Protein AF-A0A9Q7HVV7-F1 (afdb_monomer_lite)

pLDDT: mean 87.65, std 9.01, range [51.31, 94.81]

Sequence (57 aa):
MKLFNSLVDSGNTVIIIEHNLDVIKQADWIIDIGPEGGKNGGKVVFQGTPKEMITTS

Structure (mmCIF, N/CA/C/O backbone):
data_AF-A0A9Q7HVV7-F1
#
_entry.id   AF-A0A9Q7HVV7-F1
#
loop_
_atom_site.group_PDB
_atom_site.id
_atom_site.type_symbol
_atom_site.label_atom_id
_atom_site.label_alt_id
_atom_site.label_comp_id
_atom_site.label_asym_id
_atom_site.label_entity_id
_atom_site.label_seq_id
_atom_site.pdbx_PDB_ins_code
_atom_site.Cartn_x
_atom_site.Cartn_y
_atom_site.Cartn_z
_atom_site.occupancy
_atom_site.B_iso_or_equiv
_atom_site.auth_seq_id
_atom_site.auth_comp_id
_atom_site.auth_asym_id
_atom_site.auth_atom_id
_atom_site.pdbx_PDB_model_num
ATOM 1 N N . MET A 1 1 ? -1.948 -4.856 12.321 1.00 61.09 1 MET A N 1
ATOM 2 C CA . MET A 1 1 ? -0.622 -4.422 12.827 1.00 61.09 1 MET A CA 1
ATOM 3 C C . MET A 1 1 ? -0.783 -3.235 13.774 1.00 61.09 1 MET A C 1
ATOM 5 O O . MET A 1 1 ? -1.314 -2.227 13.345 1.00 61.09 1 MET A O 1
ATOM 9 N N . LYS A 1 2 ? -0.351 -3.298 15.043 1.00 65.88 2 LYS A N 1
ATOM 10 C CA . LYS A 1 2 ? -0.646 -2.208 16.006 1.00 65.88 2 LYS A CA 1
ATOM 11 C C . LYS A 1 2 ? 0.062 -0.870 15.722 1.00 65.88 2 LYS A C 1
ATOM 13 O O . LYS A 1 2 ? -0.494 0.160 16.071 1.00 65.88 2 LYS A O 1
ATOM 18 N N . LEU A 1 3 ? 1.245 -0.877 15.097 1.00 71.69 3 LEU A N 1
ATOM 19 C CA . LEU A 1 3 ? 2.055 0.339 14.920 1.00 71.69 3 LEU A CA 1
ATOM 20 C C . LEU A 1 3 ? 1.487 1.306 13.867 1.00 71.69 3 LEU A C 1
ATOM 22 O O . LEU A 1 3 ? 1.383 2.501 14.126 1.00 71.69 3 LEU A O 1
ATOM 26 N N . PHE A 1 4 ? 1.109 0.804 12.687 1.00 82.75 4 PHE A N 1
ATOM 27 C CA . PHE A 1 4 ? 0.556 1.662 11.633 1.00 82.75 4 PHE A CA 1
ATOM 28 C C . PHE A 1 4 ? -0.864 2.111 11.967 1.00 82.75 4 PHE A C 1
ATOM 30 O O . PHE A 1 4 ? -1.186 3.282 11.785 1.00 82.75 4 PHE A O 1
ATOM 37 N N . ASN A 1 5 ? -1.659 1.223 12.569 1.00 83.38 5 ASN A N 1
ATOM 38 C CA . ASN A 1 5 ? -3.025 1.536 12.971 1.00 83.38 5 ASN A CA 1
ATOM 39 C C . ASN A 1 5 ? -3.067 2.721 13.942 1.00 83.38 5 ASN A C 1
ATOM 41 O O . ASN A 1 5 ? -3.816 3.650 13.695 1.00 83.38 5 ASN A O 1
ATOM 45 N N . SER A 1 6 ? -2.196 2.786 14.959 1.00 87.00 6 SER A N 1
ATOM 46 C CA . SER A 1 6 ? -2.206 3.930 15.888 1.00 87.00 6 SER A CA 1
ATOM 47 C C . SER A 1 6 ? -1.899 5.276 15.222 1.00 87.00 6 SER A C 1
ATOM 49 O O . SER A 1 6 ? -2.403 6.308 15.663 1.00 87.00 6 SER A O 1
ATOM 51 N N . LEU A 1 7 ? -1.069 5.285 14.172 1.00 87.12 7 LEU A N 1
ATOM 52 C CA . LEU A 1 7 ? -0.756 6.508 13.428 1.00 87.12 7 LEU A CA 1
ATOM 53 C C . LEU A 1 7 ? -1.960 6.952 12.596 1.00 87.12 7 LEU A C 1
ATOM 55 O O . LEU A 1 7 ? -2.300 8.136 12.615 1.00 87.12 7 LEU A O 1
ATOM 59 N N . VAL A 1 8 ? -2.620 6.002 11.933 1.00 89.12 8 VAL A N 1
ATOM 60 C CA . VAL A 1 8 ? -3.834 6.244 11.143 1.00 89.12 8 VAL A CA 1
ATOM 61 C C . VAL A 1 8 ? -5.002 6.668 12.037 1.00 89.12 8 VAL A C 1
ATOM 63 O O . VAL A 1 8 ? -5.636 7.681 11.762 1.00 89.12 8 VAL A O 1
ATOM 66 N N . ASP A 1 9 ? -5.214 5.982 13.163 1.00 90.12 9 ASP A N 1
ATOM 67 C CA . ASP A 1 9 ? -6.241 6.297 14.169 1.00 90.12 9 ASP A CA 1
ATOM 68 C C . ASP A 1 9 ? -6.058 7.706 14.761 1.00 90.12 9 ASP A C 1
ATOM 70 O O . ASP A 1 9 ? -7.021 8.344 15.182 1.00 90.12 9 ASP A O 1
ATOM 74 N N . SER A 1 10 ? -4.826 8.226 14.755 1.00 93.31 10 SER A N 1
ATOM 75 C CA . SER A 1 10 ? -4.515 9.604 15.163 1.00 93.31 10 SER A CA 1
ATOM 76 C C . SER A 1 10 ? -4.753 10.643 14.053 1.00 93.31 10 SER A C 1
ATOM 78 O O . SER A 1 10 ? -4.392 11.806 14.220 1.00 93.31 10 SER A O 1
ATOM 80 N N . GLY A 1 11 ? -5.329 10.245 12.914 1.00 93.75 11 GLY A N 1
ATOM 81 C CA . GLY A 1 11 ? -5.627 11.111 11.770 1.00 93.75 11 GLY A CA 1
ATOM 82 C C . GLY A 1 11 ? -4.476 11.292 10.776 1.00 93.75 11 GLY A C 1
ATOM 83 O O . GLY A 1 11 ? -4.578 12.134 9.884 1.00 93.75 11 GLY A O 1
ATOM 84 N N . ASN A 1 12 ? -3.377 10.539 10.903 1.00 93.31 12 ASN A N 1
ATOM 85 C CA . ASN A 1 12 ? -2.255 10.646 9.969 1.00 93.31 12 ASN A CA 1
ATOM 86 C C . ASN A 1 12 ? -2.475 9.782 8.724 1.00 93.31 12 ASN A C 1
ATOM 88 O O . ASN A 1 12 ? -3.022 8.686 8.792 1.00 93.31 12 ASN A O 1
ATOM 92 N N . THR A 1 13 ? -1.951 10.235 7.585 1.00 93.31 13 THR A N 1
ATOM 93 C CA . THR A 1 13 ? -1.790 9.381 6.400 1.00 93.31 13 THR A CA 1
ATOM 94 C C . THR A 1 13 ? -0.409 8.736 6.432 1.00 93.31 13 THR A C 1
ATOM 96 O O . THR A 1 13 ? 0.597 9.435 6.553 1.00 93.31 13 THR A O 1
ATOM 99 N N . VAL A 1 14 ? -0.352 7.410 6.316 1.00 91.81 14 VAL A N 1
ATOM 100 C CA . VAL A 1 14 ? 0.902 6.648 6.306 1.00 91.81 14 VAL A CA 1
ATOM 101 C C . VAL A 1 14 ? 1.102 6.051 4.917 1.00 91.81 14 VAL A C 1
ATOM 103 O O . VAL A 1 14 ? 0.251 5.312 4.432 1.00 91.81 14 VAL A O 1
ATOM 106 N N . ILE A 1 15 ? 2.231 6.368 4.283 1.00 93.00 15 ILE A N 1
ATOM 107 C CA . ILE A 1 15 ? 2.632 5.802 2.989 1.00 93.00 15 ILE A CA 1
ATOM 108 C C . ILE A 1 15 ? 3.831 4.888 3.230 1.00 93.00 15 ILE A C 1
ATOM 110 O O . ILE A 1 15 ? 4.803 5.298 3.864 1.00 93.00 15 ILE A O 1
ATOM 114 N N . ILE A 1 16 ? 3.756 3.653 2.736 1.00 91.69 16 ILE A N 1
ATOM 115 C CA . ILE A 1 16 ? 4.768 2.614 2.956 1.00 91.69 16 ILE A CA 1
ATOM 116 C C . ILE A 1 16 ? 5.120 1.979 1.611 1.00 91.69 16 ILE A C 1
ATOM 118 O O . ILE A 1 16 ? 4.233 1.687 0.813 1.00 91.69 16 ILE A O 1
ATOM 122 N N . ILE A 1 17 ? 6.413 1.750 1.378 1.00 92.75 17 ILE A N 1
ATOM 123 C CA . ILE A 1 17 ? 6.909 0.919 0.277 1.00 92.75 17 ILE A CA 1
ATOM 124 C C . ILE A 1 17 ? 7.243 -0.441 0.878 1.00 92.75 17 ILE A C 1
ATOM 126 O O . ILE A 1 17 ? 8.122 -0.529 1.733 1.00 92.75 17 ILE A O 1
ATOM 130 N N . GLU A 1 18 ? 6.534 -1.484 0.461 1.00 90.50 18 GLU A N 1
ATOM 131 C CA . GLU A 1 18 ? 6.630 -2.810 1.068 1.00 90.50 18 GLU A CA 1
ATOM 132 C C . GLU A 1 18 ? 6.471 -3.903 0.008 1.00 90.50 18 GLU A C 1
ATOM 134 O O . GLU A 1 18 ? 5.813 -3.701 -1.009 1.00 90.50 18 GLU A O 1
ATOM 139 N N . HIS A 1 19 ? 7.079 -5.062 0.251 1.00 89.75 19 HIS A N 1
ATOM 140 C CA . HIS A 1 19 ? 6.969 -6.253 -0.598 1.00 89.75 19 HIS A CA 1
ATOM 141 C C . HIS A 1 19 ? 6.344 -7.440 0.152 1.00 89.75 19 HIS A C 1
ATOM 143 O O . HIS A 1 19 ? 5.976 -8.442 -0.460 1.00 89.75 19 HIS A O 1
ATOM 149 N N . ASN A 1 20 ? 6.195 -7.346 1.478 1.00 89.94 20 ASN A N 1
ATOM 150 C CA . ASN A 1 20 ? 5.498 -8.346 2.271 1.00 89.94 20 ASN A CA 1
ATOM 151 C C . ASN A 1 20 ? 3.976 -8.297 2.035 1.00 89.94 20 ASN A C 1
ATOM 153 O O . ASN A 1 20 ? 3.280 -7.376 2.473 1.00 89.94 20 ASN A O 1
ATOM 157 N N . LEU A 1 21 ? 3.449 -9.351 1.407 1.00 87.31 21 LEU A N 1
ATOM 158 C CA . LEU A 1 21 ? 2.024 -9.499 1.107 1.00 87.31 21 LEU A CA 1
ATOM 159 C C . LEU A 1 21 ? 1.120 -9.424 2.345 1.00 87.31 21 LEU A C 1
ATOM 161 O O . LEU A 1 21 ? -0.011 -8.963 2.230 1.00 87.31 21 LEU A O 1
ATOM 165 N N . ASP A 1 22 ? 1.577 -9.849 3.522 1.00 87.56 22 ASP A N 1
ATOM 166 C CA . ASP A 1 22 ? 0.755 -9.805 4.736 1.00 87.56 22 ASP A CA 1
ATOM 167 C C . ASP A 1 22 ? 0.553 -8.375 5.244 1.00 87.56 22 ASP A C 1
ATOM 169 O O . ASP A 1 22 ? -0.478 -8.078 5.849 1.00 87.56 22 ASP A O 1
ATOM 173 N N . VAL A 1 23 ? 1.499 -7.475 4.960 1.00 87.25 23 VAL A N 1
ATOM 174 C CA . VAL A 1 23 ? 1.353 -6.038 5.225 1.00 87.25 23 VAL A CA 1
ATOM 175 C C . VAL A 1 23 ? 0.450 -5.408 4.168 1.00 87.25 23 VAL A C 1
ATOM 177 O O . VAL A 1 23 ? -0.497 -4.707 4.513 1.00 87.25 23 VAL A O 1
ATOM 180 N N . ILE A 1 24 ? 0.685 -5.722 2.891 1.00 89.94 24 ILE A N 1
ATOM 181 C CA . ILE A 1 24 ? -0.078 -5.179 1.756 1.00 89.94 24 ILE A CA 1
ATOM 182 C C . ILE A 1 24 ? -1.572 -5.521 1.868 1.00 89.94 24 ILE A C 1
ATOM 184 O O . ILE A 1 24 ? -2.420 -4.656 1.675 1.00 89.94 24 ILE A O 1
ATOM 188 N N . LYS A 1 25 ? -1.913 -6.758 2.255 1.00 87.88 25 LYS A N 1
ATOM 189 C CA . LYS A 1 25 ? -3.307 -7.200 2.463 1.00 87.88 25 LYS A CA 1
ATOM 190 C C . LYS A 1 25 ? -4.054 -6.415 3.545 1.00 87.88 25 LYS A C 1
ATOM 192 O O . LYS A 1 25 ? -5.280 -6.434 3.551 1.00 87.88 25 LYS A O 1
ATOM 197 N N . GLN A 1 26 ? -3.336 -5.797 4.483 1.00 88.94 26 GLN A N 1
ATOM 198 C CA . GLN A 1 26 ? -3.917 -5.005 5.570 1.00 88.94 26 GLN A CA 1
ATOM 199 C C . GLN A 1 26 ? -4.067 -3.519 5.211 1.00 88.94 26 GLN A C 1
ATOM 201 O O . GLN A 1 26 ? -4.638 -2.784 6.010 1.00 88.94 26 GLN A O 1
ATOM 206 N N . ALA A 1 27 ? -3.546 -3.065 4.067 1.00 91.19 27 ALA A N 1
ATOM 207 C CA . ALA A 1 27 ? -3.627 -1.668 3.658 1.00 91.19 27 ALA A CA 1
ATOM 208 C C . ALA A 1 27 ? -5.036 -1.299 3.171 1.00 91.19 27 ALA A C 1
ATOM 210 O O . ALA A 1 27 ? -5.713 -2.102 2.536 1.00 91.19 27 ALA A O 1
ATOM 211 N N . ASP A 1 28 ? -5.450 -0.054 3.395 1.00 92.38 28 ASP A N 1
ATOM 212 C CA . ASP A 1 28 ? -6.716 0.457 2.854 1.00 92.38 28 ASP A CA 1
ATOM 213 C C . ASP A 1 28 ? -6.634 0.712 1.338 1.00 92.38 28 ASP A C 1
ATOM 215 O O . ASP A 1 28 ? -7.628 0.603 0.618 1.00 92.38 28 ASP A O 1
ATOM 219 N N . TRP A 1 29 ? -5.432 1.025 0.845 1.00 94.75 29 TRP A N 1
ATOM 220 C CA . TRP A 1 29 ? -5.157 1.336 -0.554 1.00 94.75 29 TRP A CA 1
ATOM 221 C C . TRP A 1 29 ? -3.787 0.807 -0.980 1.00 94.75 29 TRP A C 1
ATOM 223 O O . TRP A 1 29 ? -2.819 0.882 -0.223 1.00 94.75 29 TRP A O 1
ATOM 233 N N . ILE A 1 30 ? -3.698 0.303 -2.209 1.00 94.75 30 ILE A N 1
ATOM 234 C CA . ILE A 1 30 ? -2.484 -0.241 -2.817 1.00 94.75 30 ILE A CA 1
ATOM 235 C C . ILE A 1 30 ? -2.208 0.511 -4.116 1.00 94.75 30 ILE A C 1
ATOM 237 O O . ILE A 1 30 ? -3.118 0.778 -4.901 1.00 94.75 30 ILE A O 1
ATOM 241 N N . ILE A 1 31 ? -0.934 0.817 -4.352 1.00 94.69 31 ILE A N 1
ATOM 242 C CA . ILE A 1 31 ? -0.418 1.276 -5.640 1.00 94.69 31 ILE A CA 1
ATOM 243 C C . ILE A 1 31 ? 0.703 0.314 -6.026 1.00 94.69 31 ILE A C 1
ATOM 245 O O . ILE A 1 31 ? 1.719 0.252 -5.337 1.00 94.69 31 ILE A O 1
ATOM 249 N N . ASP A 1 32 ? 0.5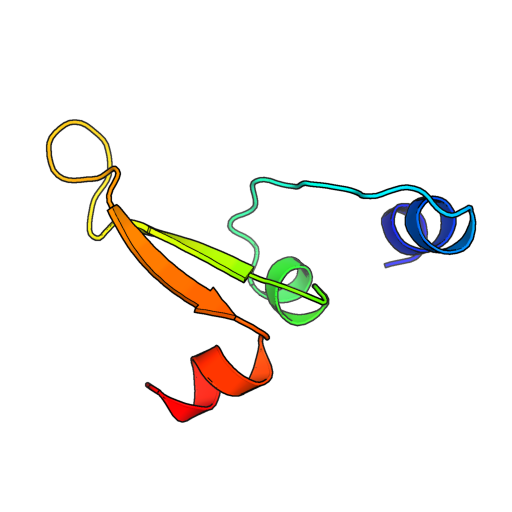04 -0.438 -7.105 1.00 92.88 32 ASP A N 1
ATOM 250 C CA . ASP A 1 32 ? 1.504 -1.361 -7.633 1.00 92.88 32 ASP A CA 1
ATOM 251 C C . ASP A 1 32 ? 2.304 -0.698 -8.756 1.00 92.88 32 ASP A C 1
ATOM 253 O O . ASP A 1 32 ? 1.736 -0.105 -9.682 1.00 92.88 32 ASP A O 1
ATOM 257 N N . ILE A 1 33 ? 3.629 -0.800 -8.666 1.00 93.00 33 ILE A N 1
ATOM 258 C CA . ILE A 1 33 ? 4.573 -0.156 -9.575 1.00 93.00 33 ILE A CA 1
ATOM 259 C C . ILE A 1 33 ? 5.398 -1.231 -10.275 1.00 93.00 33 ILE A C 1
ATOM 261 O O . ILE A 1 33 ? 6.115 -1.997 -9.639 1.00 93.00 33 ILE A O 1
ATOM 265 N N . GLY A 1 34 ? 5.357 -1.235 -11.604 1.00 91.31 34 GLY A N 1
ATOM 266 C CA . GLY A 1 34 ? 6.008 -2.259 -12.418 1.00 91.31 34 GLY A CA 1
ATOM 267 C C . GLY A 1 34 ? 5.906 -1.957 -13.915 1.00 91.31 34 GLY A C 1
ATOM 268 O O . GLY A 1 34 ? 5.891 -0.778 -14.294 1.00 91.31 34 GLY A O 1
ATOM 269 N N . PRO A 1 35 ? 5.856 -2.980 -14.793 1.00 86.25 35 PRO A N 1
ATOM 270 C CA . PRO A 1 35 ? 5.874 -4.427 -14.507 1.00 86.25 35 PRO A CA 1
ATOM 271 C C . PRO A 1 35 ? 7.257 -4.973 -14.111 1.00 86.25 35 PRO A C 1
ATOM 273 O O . PRO A 1 35 ? 7.348 -6.050 -13.534 1.00 86.25 35 PRO A O 1
ATOM 276 N N . GLU A 1 36 ? 8.329 -4.231 -14.396 1.00 88.50 36 GLU A N 1
ATOM 277 C CA . GLU A 1 36 ? 9.699 -4.569 -13.994 1.00 88.50 36 GLU A CA 1
ATOM 278 C C . GLU A 1 36 ? 10.319 -3.472 -13.115 1.00 88.50 36 GLU A C 1
ATOM 280 O O . GLU A 1 36 ? 9.712 -2.432 -12.865 1.00 88.50 36 GLU A O 1
ATOM 285 N N . GLY A 1 37 ? 11.551 -3.692 -12.650 1.00 87.50 37 GLY A N 1
ATOM 286 C CA . GLY A 1 37 ? 12.368 -2.675 -11.990 1.00 87.50 37 GLY A CA 1
ATOM 287 C C . GLY A 1 37 ? 13.248 -1.880 -12.964 1.00 87.50 37 GLY A C 1
ATOM 288 O O . GLY A 1 37 ? 13.518 -2.288 -14.095 1.00 87.50 37 GLY A O 1
ATOM 289 N N . GLY A 1 38 ? 13.761 -0.736 -12.508 1.00 86.50 38 GLY A N 1
ATOM 290 C CA . GLY A 1 38 ? 14.721 0.065 -13.273 1.00 86.50 38 GLY A CA 1
ATOM 291 C C . GLY A 1 38 ? 14.113 0.696 -14.530 1.00 86.50 38 GLY A C 1
ATOM 292 O O . GLY A 1 38 ? 13.011 1.234 -14.493 1.00 86.50 38 GLY A O 1
ATOM 293 N N . LYS A 1 39 ? 14.842 0.657 -15.653 1.00 88.75 39 LYS A N 1
ATOM 294 C CA . LYS A 1 39 ? 14.454 1.346 -16.903 1.00 88.75 39 LYS A CA 1
ATOM 295 C C . LYS A 1 39 ? 13.175 0.800 -17.549 1.00 88.75 39 LYS A C 1
ATOM 297 O O . LYS A 1 39 ? 12.549 1.517 -18.323 1.00 88.75 39 LYS A O 1
ATOM 302 N N . ASN A 1 40 ? 12.808 -0.441 -17.238 1.00 85.12 40 ASN A N 1
ATOM 303 C CA . ASN A 1 40 ? 11.624 -1.111 -17.779 1.00 85.12 40 ASN A CA 1
ATOM 304 C C . ASN A 1 40 ? 10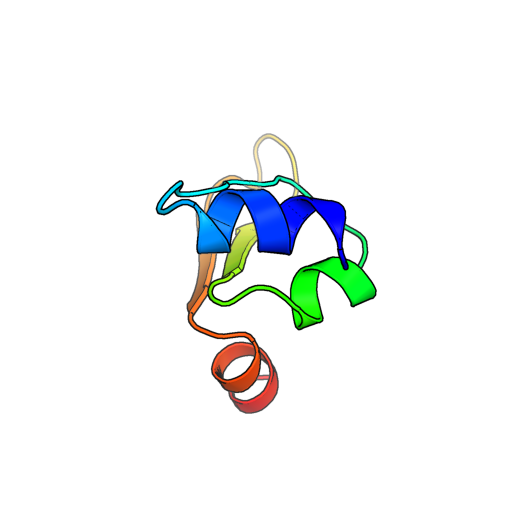.398 -0.989 -16.853 1.00 85.12 40 ASN A C 1
ATOM 306 O O . ASN A 1 40 ? 9.323 -1.491 -17.180 1.00 85.12 40 ASN A O 1
ATOM 310 N N . GLY A 1 41 ? 10.567 -0.342 -15.699 1.00 90.69 41 GLY A N 1
ATOM 311 C CA . GLY A 1 41 ? 9.534 -0.142 -14.693 1.00 90.69 41 GLY A CA 1
ATOM 312 C C . GLY A 1 41 ? 8.933 1.255 -14.681 1.00 90.69 41 GLY A C 1
ATOM 313 O O . GLY A 1 41 ? 8.980 1.999 -15.660 1.00 90.69 41 GLY A O 1
ATOM 314 N N . GLY A 1 42 ? 8.397 1.622 -13.516 1.00 89.25 42 GLY A N 1
ATOM 315 C CA . GLY A 1 42 ? 7.945 2.985 -13.224 1.00 89.25 42 GLY A CA 1
ATOM 316 C C . GLY A 1 42 ? 6.542 3.314 -13.727 1.00 89.25 42 GLY A C 1
ATOM 317 O O . GLY A 1 42 ? 6.173 4.486 -13.762 1.00 89.25 42 GLY A O 1
ATOM 318 N N . LYS A 1 43 ? 5.751 2.308 -14.113 1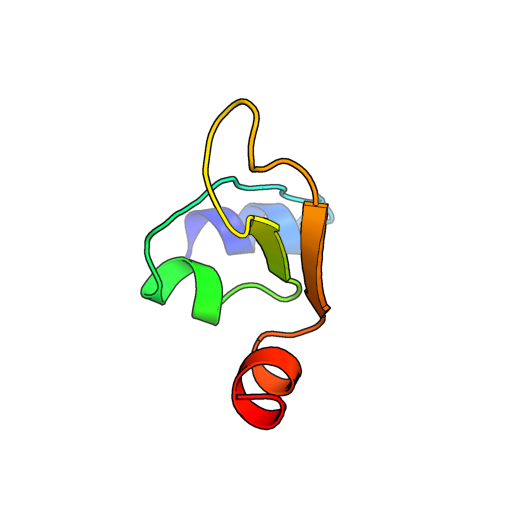.00 92.69 43 LYS A N 1
ATOM 319 C CA . LYS A 1 43 ? 4.336 2.487 -14.442 1.00 92.69 43 LYS A CA 1
ATOM 320 C C . LYS A 1 43 ? 3.472 2.034 -13.276 1.00 92.69 43 LYS A C 1
ATOM 32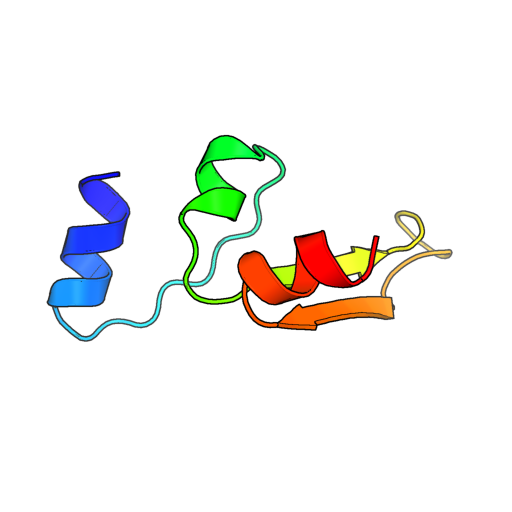2 O O . LYS A 1 43 ? 3.796 1.051 -12.616 1.00 92.69 43 LYS A O 1
ATOM 327 N N . VAL A 1 44 ? 2.359 2.732 -13.063 1.00 93.19 44 VAL A N 1
ATOM 328 C CA . VAL A 1 44 ? 1.291 2.252 -12.180 1.00 93.19 44 VAL A CA 1
ATOM 329 C C . VAL A 1 44 ? 0.600 1.096 -12.895 1.00 93.19 44 VAL A C 1
ATOM 331 O O . VAL A 1 44 ? -0.049 1.304 -13.920 1.00 93.19 44 VAL A O 1
ATOM 334 N N . VAL A 1 45 ? 0.803 -0.118 -12.392 1.00 93.06 45 VAL A N 1
ATOM 335 C CA . VAL A 1 45 ? 0.206 -1.347 -12.938 1.00 93.06 45 VAL A CA 1
ATOM 336 C C . VAL A 1 45 ? -1.182 -1.561 -12.343 1.00 93.06 45 VAL A C 1
ATOM 338 O O . VAL A 1 45 ? -2.100 -1.983 -13.041 1.00 93.06 45 VAL A O 1
ATOM 341 N N . PHE A 1 46 ? -1.352 -1.197 -11.074 1.00 93.94 46 PHE A N 1
ATOM 342 C CA . PHE A 1 46 ? -2.621 -1.257 -10.368 1.00 93.94 46 PHE A CA 1
ATOM 343 C C . PHE A 1 46 ? -2.717 -0.117 -9.353 1.00 93.94 46 PHE A C 1
ATOM 345 O O . PHE A 1 46 ? -1.723 0.272 -8.739 1.00 93.94 46 PHE 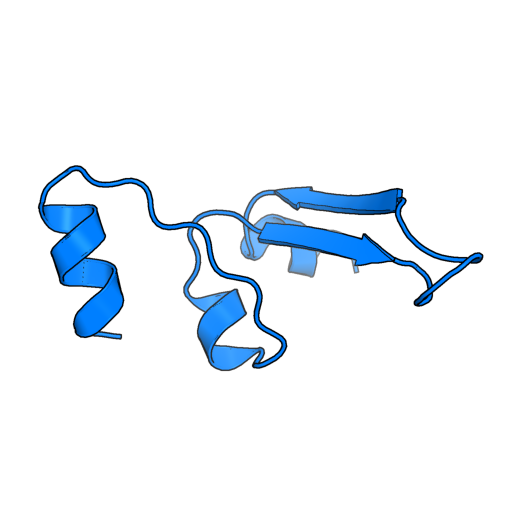A O 1
ATOM 352 N N . GLN A 1 47 ? -3.927 0.392 -9.144 1.00 94.81 47 GLN A N 1
ATOM 353 C CA . GLN A 1 47 ? -4.253 1.209 -7.984 1.00 94.81 47 GLN A CA 1
ATOM 354 C C . GLN A 1 47 ? -5.668 0.881 -7.517 1.00 94.81 47 GLN A C 1
ATOM 356 O O . GLN A 1 47 ? -6.569 0.745 -8.346 1.00 94.81 47 GLN A O 1
ATOM 361 N N . GLY A 1 48 ? -5.864 0.771 -6.210 1.00 94.81 48 GLY A N 1
ATOM 362 C CA . GLY A 1 48 ? -7.165 0.431 -5.648 1.00 94.81 48 GLY A CA 1
ATOM 363 C C . GLY A 1 48 ? -7.063 -0.220 -4.281 1.00 94.81 48 GLY A C 1
ATOM 364 O O . GLY A 1 48 ? -5.997 -0.312 -3.675 1.00 94.81 48 GLY A O 1
ATOM 365 N N . THR A 1 49 ? -8.193 -0.708 -3.801 1.00 94.69 49 THR A N 1
ATOM 366 C CA . THR A 1 49 ? -8.281 -1.492 -2.571 1.00 94.69 49 THR A CA 1
ATOM 367 C C . THR A 1 49 ? -7.688 -2.896 -2.770 1.00 94.69 49 THR A C 1
ATOM 369 O O . THR A 1 49 ? -7.720 -3.440 -3.881 1.00 94.69 49 THR A O 1
ATOM 372 N N . PRO A 1 50 ? -7.228 -3.570 -1.698 1.00 91.69 50 PRO A N 1
ATOM 373 C CA . PRO A 1 50 ? -6.783 -4.964 -1.789 1.00 91.69 50 PRO A CA 1
ATOM 374 C C . PRO A 1 50 ? -7.833 -5.909 -2.384 1.00 91.69 50 PRO A C 1
ATOM 376 O O . PRO A 1 50 ? -7.501 -6.869 -3.076 1.00 91.69 50 PRO A O 1
ATOM 379 N N . LYS A 1 51 ? -9.119 -5.628 -2.151 1.00 90.62 51 LYS A N 1
ATOM 380 C CA . LYS A 1 51 ? -10.226 -6.427 -2.684 1.00 90.62 51 LYS A CA 1
ATOM 381 C C . LYS A 1 51 ? -10.342 -6.310 -4.209 1.00 90.62 51 LYS A C 1
ATOM 383 O O . LYS A 1 51 ? -10.600 -7.309 -4.881 1.00 90.62 51 LYS A O 1
ATOM 388 N N . GLU A 1 52 ? -10.141 -5.115 -4.757 1.00 91.38 52 GLU A N 1
ATOM 389 C CA . GLU A 1 52 ? -10.158 -4.872 -6.206 1.00 91.38 52 GLU A CA 1
ATOM 390 C C . GLU A 1 52 ? -8.979 -5.553 -6.908 1.00 91.38 52 GLU A C 1
ATOM 392 O O . GLU A 1 52 ? -9.151 -6.109 -7.994 1.00 91.38 52 GLU A O 1
ATOM 397 N N . MET A 1 53 ? -7.813 -5.603 -6.254 1.00 87.31 53 MET A N 1
ATOM 398 C CA . MET A 1 53 ? -6.623 -6.279 -6.782 1.00 87.31 53 MET A CA 1
ATOM 399 C C . MET A 1 53 ? -6.869 -7.778 -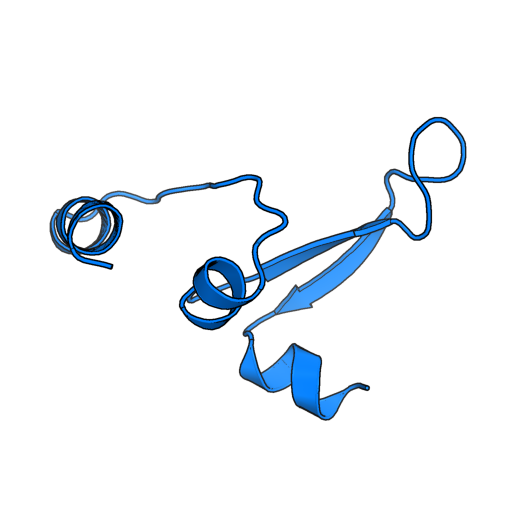7.007 1.00 87.31 53 MET A C 1
ATOM 401 O O . MET A 1 53 ? -6.530 -8.318 -8.058 1.00 87.31 53 MET A O 1
ATOM 405 N N . ILE A 1 54 ? -7.526 -8.441 -6.049 1.00 84.62 54 ILE A N 1
ATOM 406 C CA . ILE A 1 54 ? -7.821 -9.884 -6.112 1.00 84.62 54 ILE A CA 1
ATOM 407 C C . ILE A 1 54 ? -8.913 -10.192 -7.147 1.00 84.62 54 ILE A C 1
ATOM 409 O O . ILE A 1 54 ? -8.931 -11.275 -7.717 1.00 84.62 54 ILE A O 1
ATOM 413 N N . THR A 1 55 ? -9.825 -9.251 -7.402 1.00 75.25 55 THR A N 1
ATOM 414 C CA . THR A 1 55 ? -10.942 -9.449 -8.347 1.00 75.25 55 THR A CA 1
ATOM 415 C C . THR A 1 55 ? -10.509 -9.292 -9.810 1.00 75.25 55 THR A C 1
ATOM 417 O O . THR A 1 55 ? -11.190 -9.773 -10.711 1.00 75.25 55 THR A O 1
ATOM 420 N N . THR A 1 56 ? -9.388 -8.610 -10.049 1.00 59.12 56 THR A N 1
ATOM 421 C CA . THR A 1 56 ? -8.877 -8.290 -11.393 1.00 59.12 56 THR A CA 1
ATOM 422 C C . THR A 1 56 ? -7.815 -9.294 -11.877 1.00 59.12 56 THR A C 1
ATOM 424 O O . THR A 1 56 ? -7.349 -9.181 -13.009 1.00 59.12 56 THR A O 1
ATOM 427 N N . SER A 1 57 ? -7.430 -10.263 -11.034 1.00 51.31 57 SER A N 1
ATOM 428 C CA . SER A 1 57 ? -6.401 -11.277 -11.323 1.00 51.31 57 SER A CA 1
ATOM 429 C C . SER A 1 57 ? -6.988 -12.611 -11.775 1.00 51.31 57 SER A C 1
ATOM 431 O O . SER A 1 57 ? -8.050 -12.999 -11.238 1.00 51.31 57 SER A O 1
#

InterPro domains:
  IPR027417 P-loop containing nucleoside triphosphate hydrolase [G3DSA:3.40.50.300] (1-55)
  IPR027417 P-loop containing nucleoside triphosphate hydrolase [SSF52540] (2-55)

Radius of gyration: 12.92 Å; chains: 1; bounding box: 26×22×34 Å

Secondary structure (DSSP, 8-state):
-HHHHHHHHTT---------HHHHTT-S-EEEEESSSGGG--EEEEEE-HHHHHH--

Organism: NCBI:txid1547

Foldseek 3Di:
DPPVVVCVVVVDDDDDDDDDPVVLLPDQKDFDWDPHDDPRIGDGPDIDGPVVVVVVD